Protein AF-A0A7C4I2U2-F1 (afdb_monomer_lite)

Radius of gyration: 18.56 Å; chains: 1; bounding box: 47×25×49 Å

Secondary structure (DSSP, 8-state):
-HHHHHHHHHHHHHHHHHHHHHHHHHHHHHHHHHHS-HHHHHHHHHHHHHHHHHHHHHTTTHHHHHHHHHHHTTT-HHHHHHHHHHHHHHHHHHHHHH-

Sequence (99 aa):
MRQYKRLALNTFWFTIGNIGSKSIGFLMLPIFTRYLLPADYGRLEVLNTTISLLMPVVSLQLIEAIFRFAVESRSDVDRSRKVLTTSLVFMLWTFFLFL

Structure (mmCIF, N/CA/C/O backbone):
data_AF-A0A7C4I2U2-F1
#
_entry.id   AF-A0A7C4I2U2-F1
#
loop_
_atom_site.group_PDB
_atom_site.id
_atom_site.type_symbol
_atom_site.label_atom_id
_atom_site.label_alt_id
_atom_site.label_comp_id
_atom_site.label_asym_id
_atom_site.label_entity_id
_atom_site.label_seq_id
_atom_site.pdbx_PDB_ins_code
_atom_site.Cartn_x
_atom_site.Cartn_y
_atom_site.Cartn_z
_atom_site.occupancy
_atom_site.B_iso_or_equiv
_atom_site.auth_seq_id
_atom_site.auth_comp_id
_atom_site.auth_asym_id
_atom_site.auth_atom_id
_atom_site.pdbx_PDB_model_num
ATOM 1 N N . MET A 1 1 ? 28.541 4.354 -6.547 1.00 62.16 1 MET A N 1
ATOM 2 C CA . MET A 1 1 ? 27.810 5.336 -5.701 1.00 62.16 1 MET A CA 1
ATOM 3 C C . MET A 1 1 ? 26.433 5.764 -6.245 1.00 62.16 1 MET A C 1
ATOM 5 O O . MET A 1 1 ? 25.498 5.821 -5.456 1.00 62.16 1 MET A O 1
ATOM 9 N N . ARG A 1 2 ? 26.237 6.028 -7.555 1.00 77.56 2 ARG A N 1
ATOM 10 C CA . ARG A 1 2 ? 24.923 6.454 -8.115 1.00 77.56 2 ARG A CA 1
ATOM 11 C C . ARG A 1 2 ? 23.759 5.468 -7.888 1.00 77.56 2 ARG A C 1
ATOM 13 O O . ARG A 1 2 ? 22.638 5.912 -7.666 1.00 77.56 2 ARG A O 1
ATOM 20 N N . GLN A 1 3 ? 24.015 4.158 -7.916 1.00 80.56 3 GLN A N 1
ATOM 21 C CA . GLN A 1 3 ? 22.977 3.136 -7.709 1.00 80.56 3 GLN A CA 1
ATOM 22 C C . GLN A 1 3 ? 22.432 3.126 -6.273 1.00 80.56 3 GLN A C 1
ATOM 24 O O . GLN A 1 3 ? 21.220 3.150 -6.102 1.00 80.56 3 GLN A O 1
ATOM 29 N N . TYR A 1 4 ? 23.301 3.207 -5.258 1.00 88.44 4 TYR A N 1
ATOM 30 C CA . TYR A 1 4 ? 22.886 3.316 -3.851 1.00 88.44 4 TYR A CA 1
ATOM 31 C C . TYR A 1 4 ? 22.054 4.575 -3.585 1.00 88.44 4 TYR A C 1
ATOM 33 O O . TYR A 1 4 ? 21.029 4.503 -2.917 1.00 88.44 4 TYR A O 1
ATOM 41 N N . LYS A 1 5 ? 22.430 5.716 -4.183 1.00 87.44 5 LYS A N 1
ATOM 42 C CA . LYS A 1 5 ? 21.646 6.958 -4.079 1.00 87.44 5 LYS A CA 1
ATOM 43 C C . LYS A 1 5 ? 20.255 6.817 -4.712 1.00 87.44 5 LYS A C 1
ATOM 45 O O . LYS A 1 5 ? 19.275 7.285 -4.144 1.00 87.44 5 LYS A O 1
ATOM 50 N N . ARG A 1 6 ? 20.158 6.154 -5.871 1.00 86.94 6 ARG A N 1
ATOM 51 C CA . ARG A 1 6 ? 18.875 5.898 -6.548 1.00 86.94 6 ARG A CA 1
ATOM 52 C C . ARG A 1 6 ? 18.002 4.914 -5.767 1.00 86.94 6 ARG A C 1
ATOM 54 O O . ARG A 1 6 ? 16.798 5.120 -5.685 1.00 86.94 6 ARG A O 1
ATOM 61 N N . LEU A 1 7 ? 18.609 3.882 -5.183 1.00 88.44 7 LEU A N 1
ATOM 62 C CA . LEU A 1 7 ? 17.915 2.926 -4.327 1.00 88.44 7 LEU A CA 1
ATOM 63 C C . LEU A 1 7 ? 17.349 3.621 -3.086 1.00 88.44 7 LEU A C 1
ATOM 65 O O . LEU A 1 7 ? 16.159 3.503 -2.830 1.00 88.44 7 LEU A O 1
ATOM 69 N N . ALA A 1 8 ? 18.163 4.419 -2.390 1.00 92.06 8 ALA A N 1
ATOM 70 C CA . ALA A 1 8 ? 17.731 5.176 -1.217 1.00 92.06 8 ALA A CA 1
ATOM 71 C C . ALA A 1 8 ? 16.564 6.127 -1.530 1.00 92.06 8 ALA A C 1
ATOM 73 O O . ALA A 1 8 ? 15.593 6.163 -0.782 1.00 92.06 8 ALA A O 1
ATOM 74 N N . LEU A 1 9 ? 16.620 6.845 -2.659 1.00 92.38 9 LEU A N 1
ATOM 75 C CA . LEU A 1 9 ? 15.522 7.706 -3.112 1.00 92.38 9 LEU A CA 1
ATOM 76 C C . LEU A 1 9 ? 14.242 6.914 -3.403 1.00 92.38 9 LEU A C 1
ATOM 78 O O . LEU A 1 9 ? 13.172 7.310 -2.956 1.00 92.38 9 LEU A O 1
ATOM 82 N N . ASN A 1 10 ? 14.336 5.791 -4.120 1.00 90.19 10 ASN A N 1
ATOM 83 C CA . ASN A 1 10 ? 13.166 4.960 -4.412 1.00 90.19 10 ASN A CA 1
ATOM 84 C C . ASN A 1 10 ? 12.546 4.404 -3.125 1.00 90.19 10 ASN A C 1
ATOM 86 O O . ASN A 1 10 ? 11.338 4.513 -2.938 1.00 90.19 10 ASN A O 1
ATOM 90 N N . THR A 1 11 ? 13.363 3.856 -2.223 1.00 92.94 11 THR A N 1
ATOM 91 C CA . THR A 1 11 ? 12.902 3.353 -0.924 1.00 92.94 11 THR A CA 1
ATOM 92 C C . THR A 1 11 ? 12.248 4.458 -0.106 1.00 92.94 11 THR A C 1
ATOM 94 O O . THR A 1 11 ? 11.191 4.233 0.468 1.00 92.94 11 THR A O 1
ATOM 97 N N . PHE A 1 12 ? 12.816 5.665 -0.097 1.00 94.44 12 PHE A N 1
ATOM 98 C CA . PHE A 1 12 ? 12.228 6.811 0.594 1.00 94.44 12 PHE A CA 1
ATOM 99 C C . PHE A 1 12 ? 10.819 7.138 0.077 1.00 94.44 12 PHE A C 1
ATOM 101 O O . PHE A 1 12 ? 9.895 7.291 0.877 1.00 94.44 12 PHE A O 1
ATOM 108 N N . TRP A 1 13 ? 10.625 7.153 -1.246 1.00 92.38 13 TRP A N 1
ATOM 109 C CA . TRP A 1 13 ? 9.300 7.339 -1.846 1.00 92.38 13 TRP A CA 1
ATOM 110 C C . TRP A 1 13 ? 8.320 6.219 -1.480 1.00 92.38 13 TRP A C 1
ATOM 112 O O . TRP A 1 13 ? 7.180 6.508 -1.116 1.00 92.38 13 TRP A O 1
ATOM 122 N N . PHE A 1 14 ? 8.760 4.956 -1.510 1.00 89.56 14 PHE A N 1
ATOM 123 C CA . PHE A 1 14 ? 7.935 3.824 -1.074 1.00 89.56 14 PHE A CA 1
ATOM 124 C C . PHE A 1 14 ? 7.537 3.937 0.401 1.00 89.56 14 PHE A C 1
ATOM 126 O O . PHE A 1 14 ? 6.377 3.705 0.740 1.00 89.56 14 PHE A O 1
ATOM 133 N N . THR A 1 15 ? 8.466 4.333 1.271 1.00 92.69 15 THR A N 1
ATOM 134 C CA . THR A 1 15 ? 8.212 4.502 2.705 1.00 92.69 15 THR A CA 1
ATOM 135 C C . THR A 1 15 ? 7.206 5.617 2.964 1.00 92.69 15 THR A C 1
ATOM 137 O O . THR A 1 15 ? 6.266 5.401 3.725 1.00 92.69 15 THR A O 1
ATOM 140 N N . ILE A 1 16 ? 7.340 6.775 2.305 1.00 94.31 16 ILE A N 1
ATOM 141 C CA . ILE A 1 16 ? 6.360 7.868 2.424 1.00 94.31 16 ILE A CA 1
ATOM 142 C C . ILE A 1 16 ? 4.974 7.403 1.978 1.00 94.31 16 ILE A C 1
ATOM 144 O O . ILE A 1 16 ? 4.000 7.657 2.680 1.00 94.31 16 ILE A O 1
ATOM 148 N N . 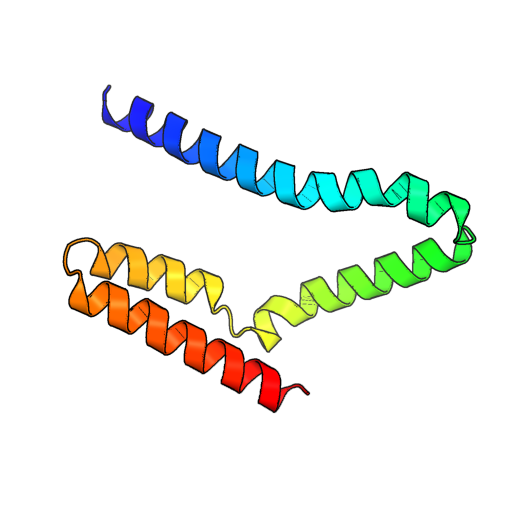GLY A 1 17 ? 4.876 6.691 0.851 1.00 89.25 17 GLY A N 1
ATOM 149 C CA . GLY A 1 17 ? 3.594 6.168 0.374 1.00 89.25 17 GLY A CA 1
ATOM 150 C C . GLY A 1 17 ? 2.962 5.163 1.344 1.00 89.25 17 GLY A C 1
ATOM 151 O O . GLY A 1 17 ? 1.761 5.226 1.616 1.00 89.25 17 GLY A O 1
ATOM 152 N N . ASN A 1 18 ? 3.771 4.263 1.911 1.00 88.69 18 ASN A N 1
ATOM 153 C CA . ASN A 1 18 ? 3.296 3.234 2.836 1.00 88.69 18 ASN A CA 1
ATOM 154 C C . ASN A 1 18 ? 2.864 3.829 4.184 1.00 88.69 18 ASN A C 1
ATOM 156 O O . ASN A 1 18 ? 1.761 3.549 4.656 1.00 88.69 18 ASN A O 1
ATOM 160 N N . ILE A 1 19 ? 3.698 4.697 4.769 1.00 92.75 19 ILE A N 1
ATOM 161 C CA . ILE A 1 19 ? 3.364 5.416 6.002 1.00 92.75 19 ILE A CA 1
ATOM 162 C C . ILE A 1 19 ? 2.137 6.286 5.763 1.00 92.75 19 ILE A C 1
ATOM 164 O O . ILE A 1 19 ? 1.200 6.191 6.540 1.00 92.75 19 ILE A O 1
ATOM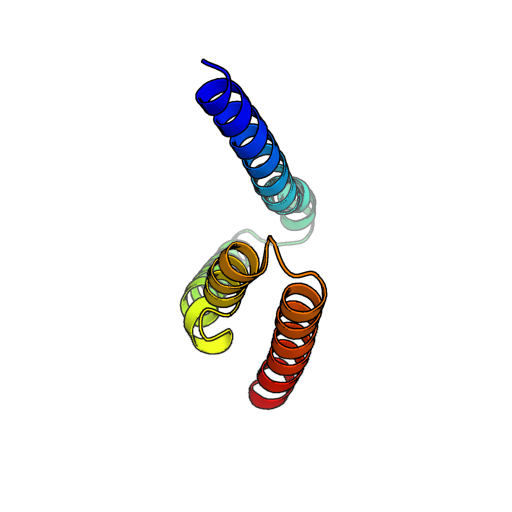 168 N N . GLY A 1 20 ? 2.086 7.042 4.663 1.00 91.12 20 GLY A N 1
ATOM 169 C CA . GLY A 1 20 ? 0.944 7.889 4.322 1.00 91.12 20 GLY A CA 1
ATOM 170 C C . GLY A 1 20 ? -0.378 7.119 4.297 1.00 91.12 20 GLY A C 1
ATOM 171 O O . GLY A 1 20 ? -1.341 7.550 4.928 1.00 91.12 20 GLY A O 1
ATOM 172 N N . SER A 1 21 ? -0.413 5.940 3.664 1.00 87.56 21 SER A N 1
ATOM 173 C CA . SER A 1 21 ? -1.613 5.086 3.681 1.00 87.56 21 SER A CA 1
ATOM 174 C C . SER A 1 21 ? -1.983 4.613 5.089 1.00 87.56 21 SER A C 1
ATOM 176 O O . SER A 1 21 ? -3.149 4.674 5.473 1.00 87.56 21 SER A O 1
ATOM 178 N N . LYS A 1 22 ? -1.008 4.171 5.894 1.00 86.31 22 LYS A N 1
ATOM 179 C CA . LYS A 1 22 ? -1.268 3.699 7.267 1.00 86.31 22 LYS A CA 1
ATOM 180 C C . LYS A 1 22 ? -1.646 4.833 8.225 1.00 86.31 22 LYS A C 1
ATOM 182 O O . LYS A 1 22 ? -2.452 4.628 9.131 1.00 86.31 22 LYS A O 1
ATOM 187 N N . SER A 1 23 ? -1.115 6.034 8.007 1.00 89.88 23 SER A N 1
ATOM 188 C CA . SER A 1 23 ? -1.421 7.231 8.789 1.00 89.88 23 SER A CA 1
ATOM 189 C C . SER A 1 23 ? -2.885 7.635 8.670 1.00 89.88 23 SER A C 1
ATOM 191 O O . SER A 1 23 ? -3.433 8.131 9.646 1.00 89.88 23 SER A O 1
ATOM 193 N N . ILE A 1 24 ? -3.546 7.372 7.536 1.00 88.62 24 ILE A N 1
ATOM 194 C CA . ILE A 1 24 ? -4.994 7.595 7.400 1.00 88.62 24 ILE A CA 1
ATOM 195 C C . ILE A 1 24 ? -5.758 6.751 8.428 1.00 88.62 24 ILE A C 1
ATOM 197 O O . ILE A 1 24 ? -6.607 7.280 9.140 1.00 88.62 24 ILE A O 1
ATOM 201 N N . GLY A 1 25 ? -5.412 5.467 8.572 1.00 83.44 25 GLY A N 1
ATOM 202 C CA . GLY A 1 25 ? -6.011 4.592 9.587 1.00 83.44 25 GLY A CA 1
ATOM 203 C C . GLY A 1 25 ? -5.745 5.074 11.017 1.00 83.44 25 GLY A C 1
ATOM 204 O O . GLY A 1 25 ? -6.643 5.058 11.855 1.00 83.44 25 GLY A O 1
ATOM 205 N N . PHE A 1 26 ? -4.540 5.584 11.282 1.00 85.25 26 PHE A N 1
ATOM 206 C CA . PHE A 1 26 ? -4.195 6.176 12.577 1.00 85.25 26 PHE A CA 1
ATOM 207 C C . PHE A 1 26 ? -4.993 7.456 12.873 1.00 85.25 26 PHE A C 1
ATOM 209 O O . PHE A 1 26 ? -5.506 7.621 13.975 1.00 85.25 26 PHE A O 1
ATOM 216 N N . LEU A 1 27 ? -5.161 8.343 11.889 1.00 88.62 27 LEU A N 1
ATOM 217 C CA . LEU A 1 27 ? -5.979 9.555 12.016 1.00 88.62 27 LEU A CA 1
ATOM 218 C C . LEU A 1 27 ? -7.477 9.249 12.147 1.00 88.62 27 LEU A C 1
ATOM 220 O O . LEU A 1 27 ? -8.218 10.064 12.690 1.00 88.62 27 LEU A O 1
ATOM 224 N N . MET A 1 28 ? -7.921 8.076 11.692 1.00 85.19 28 MET A N 1
ATOM 225 C CA . MET A 1 28 ? -9.285 7.594 11.911 1.00 85.19 28 MET A CA 1
ATOM 226 C C . MET A 1 28 ? -9.516 7.074 13.335 1.00 85.19 28 MET A C 1
ATOM 228 O O . MET A 1 28 ? -10.662 7.050 13.772 1.00 85.19 28 MET A O 1
ATOM 232 N N . LEU A 1 29 ? -8.474 6.732 14.106 1.00 83.06 29 LEU A N 1
ATOM 233 C CA . LEU A 1 29 ? -8.626 6.306 15.505 1.00 83.06 29 LEU A CA 1
ATOM 234 C C . LEU A 1 29 ? -9.405 7.300 16.379 1.00 83.06 29 LEU A C 1
ATOM 236 O O . LEU A 1 29 ? -10.351 6.847 17.009 1.00 83.06 29 LEU A O 1
ATOM 240 N N . PRO A 1 30 ? -9.094 8.612 16.433 1.00 81.88 30 PRO A N 1
ATOM 241 C CA . PRO A 1 30 ? -9.870 9.567 17.234 1.00 81.88 30 PRO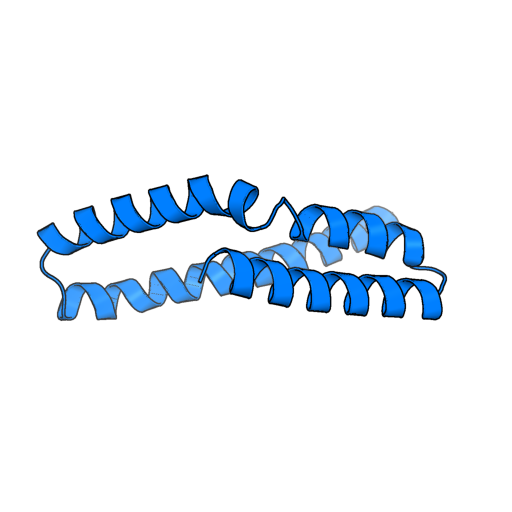 A CA 1
ATOM 242 C C . PRO A 1 30 ? -11.327 9.717 16.771 1.00 81.88 30 PRO A C 1
ATOM 244 O O . PRO A 1 30 ? -12.194 10.078 17.565 1.00 81.88 30 PRO A O 1
ATOM 247 N N . ILE A 1 31 ? -11.611 9.446 15.494 1.00 83.12 31 ILE A N 1
ATOM 248 C CA . ILE A 1 31 ? -12.983 9.414 14.977 1.00 83.12 31 ILE A CA 1
ATOM 249 C C . ILE A 1 31 ? -13.671 8.155 15.505 1.00 83.12 31 ILE A C 1
ATOM 251 O O . ILE A 1 31 ? -14.734 8.239 16.113 1.00 83.12 31 ILE A O 1
ATOM 255 N N . PHE A 1 32 ? -13.032 6.999 15.353 1.00 80.00 32 PHE A N 1
ATOM 256 C CA . PHE A 1 32 ? -13.547 5.731 15.843 1.00 80.00 32 PHE A CA 1
ATOM 257 C C . PHE A 1 32 ? -13.747 5.737 17.370 1.00 80.00 32 PHE A C 1
ATOM 259 O O . PHE A 1 32 ? -14.806 5.324 17.821 1.00 80.00 32 PHE A O 1
ATOM 266 N N . THR A 1 33 ? -12.838 6.299 18.173 1.00 81.12 33 THR A N 1
ATOM 267 C CA . THR A 1 33 ? -12.944 6.276 19.647 1.00 81.12 33 THR A CA 1
ATOM 268 C C . THR A 1 33 ? -14.045 7.188 20.166 1.00 81.12 33 THR A C 1
ATOM 270 O O . THR A 1 33 ? -14.537 6.985 21.272 1.00 81.12 33 THR A O 1
ATOM 273 N N . ARG A 1 34 ? -14.448 8.193 19.381 1.00 79.88 34 ARG A N 1
ATOM 274 C CA . ARG A 1 34 ? -15.553 9.089 19.727 1.00 79.88 34 ARG A CA 1
ATOM 275 C C . ARG A 1 34 ? -16.925 8.467 19.457 1.00 79.88 34 ARG A C 1
ATOM 277 O O . ARG A 1 34 ? -17.883 8.847 20.124 1.00 79.88 34 ARG A O 1
ATOM 284 N N . TYR A 1 35 ? -17.021 7.552 18.491 1.00 77.50 35 TYR A N 1
ATOM 285 C CA . TYR A 1 35 ? -18.293 6.964 18.050 1.00 77.50 35 TYR A CA 1
ATOM 286 C C . TYR A 1 35 ? -18.466 5.477 18.404 1.00 77.50 35 TYR A C 1
ATOM 288 O O . TYR A 1 35 ? -19.596 4.998 18.395 1.00 77.50 35 TYR A O 1
ATOM 296 N N . LEU A 1 36 ? -17.391 4.746 18.717 1.00 76.69 36 LEU A N 1
ATOM 297 C CA . LEU A 1 36 ? -17.411 3.307 19.001 1.00 76.69 36 LEU A CA 1
ATOM 298 C C . LEU A 1 36 ? -17.079 3.020 20.465 1.00 76.69 36 LEU A C 1
ATOM 300 O O . LEU A 1 36 ? -16.173 3.616 21.052 1.00 76.69 36 LEU A O 1
ATOM 304 N N . LEU A 1 37 ? -17.782 2.045 21.040 1.00 76.50 37 LEU A N 1
ATOM 305 C CA . LEU A 1 37 ? -17.445 1.500 22.351 1.00 76.50 37 LEU A CA 1
ATOM 306 C C . LEU A 1 37 ? -16.165 0.649 22.240 1.00 76.50 37 LEU A C 1
ATOM 308 O O . LEU A 1 37 ? -15.911 0.046 21.194 1.00 76.50 37 LEU A O 1
ATOM 312 N N . PRO A 1 38 ? -15.376 0.498 23.319 1.00 73.88 38 PRO A N 1
ATOM 313 C CA . PRO A 1 38 ? -14.166 -0.333 23.309 1.00 73.88 38 PRO A CA 1
ATOM 314 C C . PRO A 1 38 ? -14.404 -1.784 22.852 1.00 73.88 38 PRO A C 1
ATOM 316 O O . PRO A 1 38 ? -13.527 -2.405 22.260 1.00 73.88 38 PRO A O 1
ATOM 319 N N . ALA A 1 39 ? -15.605 -2.325 23.084 1.00 77.31 39 ALA A N 1
ATOM 320 C CA . ALA A 1 39 ? -15.984 -3.666 22.639 1.00 77.31 39 ALA A CA 1
ATOM 321 C C . ALA A 1 39 ? -16.102 -3.795 21.106 1.00 77.31 39 ALA A C 1
ATOM 323 O O . ALA A 1 39 ? -15.882 -4.875 20.558 1.00 77.31 39 ALA A O 1
ATOM 324 N N . ASP A 1 40 ? -16.420 -2.707 20.404 1.00 81.12 40 ASP A N 1
ATOM 325 C CA . ASP A 1 40 ? -16.556 -2.710 18.945 1.00 81.12 40 ASP A CA 1
ATOM 326 C C . ASP A 1 40 ? -15.196 -2.641 18.246 1.00 81.12 40 ASP A C 1
ATOM 328 O O . ASP A 1 40 ? -15.035 -3.179 17.151 1.00 81.12 40 ASP A O 1
ATOM 332 N N . TYR A 1 41 ? -14.182 -2.092 18.919 1.00 80.94 41 TYR A N 1
ATOM 333 C CA . TYR A 1 41 ? -12.799 -2.132 18.447 1.00 80.94 41 TYR A CA 1
ATOM 334 C C . TYR A 1 41 ? -12.262 -3.552 18.313 1.00 80.94 41 TYR A C 1
ATOM 336 O O . TYR A 1 41 ? -11.688 -3.883 17.278 1.00 80.94 41 TYR A O 1
ATOM 344 N N . GLY A 1 42 ? -12.508 -4.409 19.310 1.00 82.25 42 GLY A N 1
ATOM 345 C CA . GLY A 1 42 ? -12.082 -5.809 19.248 1.00 82.25 42 GLY A CA 1
ATOM 346 C C . GLY A 1 42 ? -12.704 -6.552 18.060 1.00 82.25 42 GLY A C 1
ATOM 347 O O . GLY A 1 42 ? -12.037 -7.338 17.392 1.00 82.25 42 GLY A O 1
ATOM 348 N N . ARG A 1 43 ? -13.967 -6.254 17.727 1.00 86.06 43 ARG A N 1
ATOM 349 C CA . ARG A 1 43 ? -14.645 -6.832 16.554 1.00 86.06 43 ARG A CA 1
ATOM 350 C C . ARG A 1 43 ? -14.049 -6.326 15.243 1.00 86.06 43 ARG A C 1
ATOM 352 O O . ARG A 1 43 ? -13.791 -7.127 14.348 1.00 86.06 43 ARG A O 1
ATOM 359 N N . LEU A 1 44 ? -13.810 -5.018 15.137 1.00 86.25 44 LEU A N 1
ATOM 360 C CA . LEU A 1 44 ? -13.188 -4.408 13.959 1.00 86.25 44 LEU A CA 1
ATOM 361 C C . LEU A 1 44 ? -11.771 -4.938 13.720 1.00 86.25 44 LEU A C 1
ATOM 363 O O . LEU A 1 44 ? -11.387 -5.164 12.574 1.00 86.25 44 LEU A O 1
ATOM 367 N N . GLU A 1 45 ? -11.000 -5.165 14.780 1.00 86.94 45 GLU A N 1
ATOM 368 C CA . GLU A 1 45 ? -9.638 -5.687 14.682 1.00 86.94 45 GLU A CA 1
ATOM 369 C C . GLU A 1 45 ? -9.609 -7.147 14.208 1.00 86.94 45 GLU A C 1
ATOM 371 O O . GLU A 1 45 ? -8.841 -7.490 13.304 1.00 86.94 45 GLU A O 1
ATOM 376 N N . VAL A 1 46 ? -10.501 -7.994 14.733 1.00 92.12 46 VAL A N 1
ATOM 377 C CA . VAL A 1 46 ? -10.662 -9.379 14.257 1.00 92.12 46 VAL A CA 1
ATOM 378 C C . VAL A 1 46 ? -11.104 -9.402 12.792 1.00 92.12 46 VAL A C 1
ATOM 380 O O . VAL A 1 46 ? -10.566 -10.173 11.992 1.00 92.12 46 VAL A O 1
ATOM 383 N N . LEU A 1 47 ? -12.037 -8.526 12.412 1.00 91.88 47 LEU A N 1
ATOM 384 C CA . LEU A 1 47 ? -12.515 -8.406 11.036 1.00 91.88 47 LEU A CA 1
ATOM 385 C C . LEU A 1 47 ? -11.397 -7.945 10.088 1.00 91.88 47 LEU A C 1
ATOM 387 O O . LEU A 1 47 ? -11.185 -8.571 9.053 1.00 91.88 47 LEU A O 1
ATOM 391 N N . ASN A 1 48 ? -10.612 -6.932 10.465 1.00 90.12 48 ASN A N 1
ATOM 392 C CA . ASN A 1 48 ? -9.462 -6.468 9.680 1.00 90.12 48 ASN A CA 1
ATOM 393 C C . ASN A 1 48 ? -8.369 -7.533 9.541 1.00 90.12 48 ASN A C 1
ATOM 395 O O . ASN A 1 48 ? -7.798 -7.692 8.459 1.00 90.12 48 ASN A O 1
ATOM 399 N N . THR A 1 49 ? -8.083 -8.276 10.611 1.00 93.88 49 THR A N 1
ATOM 400 C CA . THR A 1 49 ? -7.136 -9.398 10.567 1.00 93.88 49 THR A CA 1
ATOM 401 C C . THR A 1 49 ? -7.625 -10.474 9.604 1.00 93.88 49 THR A C 1
ATOM 403 O O . THR A 1 49 ? -6.867 -10.936 8.755 1.00 93.88 49 THR A O 1
ATOM 406 N N . THR A 1 50 ? -8.911 -10.816 9.674 1.00 94.56 50 THR A N 1
ATOM 407 C CA . THR A 1 50 ? -9.534 -11.803 8.782 1.00 94.56 50 THR A CA 1
ATOM 408 C C . THR A 1 50 ? -9.476 -11.354 7.322 1.00 94.56 50 THR A C 1
ATOM 410 O O . THR A 1 50 ? -9.051 -12.127 6.465 1.00 94.56 50 THR A O 1
ATOM 413 N N . ILE A 1 51 ? -9.818 -10.091 7.035 1.00 92.75 51 ILE A N 1
ATOM 414 C CA . ILE A 1 51 ? -9.669 -9.506 5.695 1.00 92.75 51 ILE A CA 1
ATOM 415 C C . ILE A 1 51 ? -8.212 -9.611 5.244 1.00 92.75 51 ILE A C 1
ATOM 417 O O . ILE A 1 51 ? -7.952 -10.102 4.153 1.00 92.75 51 ILE A O 1
ATOM 421 N N . SER A 1 52 ? -7.254 -9.219 6.086 1.00 92.12 52 SER A N 1
ATOM 422 C CA . SER A 1 52 ? -5.825 -9.243 5.743 1.00 92.12 52 SER A CA 1
ATOM 423 C C . SER A 1 52 ? -5.315 -10.647 5.404 1.00 92.12 52 SER A C 1
ATOM 425 O O . SER A 1 52 ? -4.470 -10.787 4.523 1.00 92.12 52 SER A O 1
ATOM 427 N N . LEU A 1 53 ? -5.848 -11.684 6.058 1.00 94.38 53 LEU A N 1
ATOM 428 C CA . LEU A 1 53 ? -5.532 -13.085 5.765 1.00 94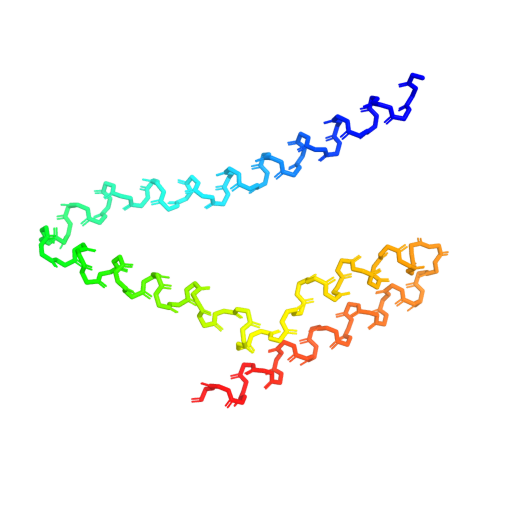.38 53 LEU A CA 1
ATOM 429 C C . LEU A 1 53 ? -6.168 -13.575 4.457 1.00 94.38 53 LEU A C 1
ATOM 431 O O . LEU A 1 53 ? -5.547 -14.341 3.722 1.00 94.38 53 LEU A O 1
ATOM 435 N N . LEU A 1 54 ? -7.387 -13.128 4.148 1.00 92.50 54 LEU A N 1
ATOM 436 C CA . LEU A 1 54 ? -8.103 -13.507 2.925 1.00 92.50 54 LEU A CA 1
ATOM 437 C C . LEU A 1 54 ? -7.629 -12.734 1.691 1.00 92.50 54 LEU A C 1
ATOM 439 O O . LEU A 1 54 ? -7.662 -13.272 0.586 1.00 92.50 54 LEU A O 1
ATOM 443 N N . MET A 1 55 ? -7.154 -11.499 1.866 1.00 90.75 55 MET A N 1
ATOM 444 C CA . MET A 1 55 ? -6.708 -10.617 0.787 1.00 90.75 55 MET A CA 1
ATOM 445 C C . MET A 1 55 ? -5.766 -11.282 -0.228 1.00 90.75 55 MET A C 1
ATOM 447 O O . MET A 1 55 ? -6.052 -11.165 -1.420 1.00 90.75 55 MET A O 1
ATOM 451 N N . PRO A 1 56 ? -4.676 -11.983 0.148 1.00 90.56 56 PRO A N 1
ATOM 452 C CA . PRO A 1 56 ? -3.796 -12.615 -0.840 1.00 90.56 56 PRO A CA 1
ATOM 453 C C . PRO A 1 56 ? -4.493 -13.713 -1.657 1.00 90.56 56 PRO A C 1
ATOM 455 O O . PRO A 1 56 ? -4.190 -13.863 -2.839 1.00 90.56 56 PRO A O 1
ATOM 458 N N . VAL A 1 57 ? -5.450 -14.434 -1.063 1.00 90.25 57 VAL A N 1
ATOM 459 C CA . VAL A 1 57 ? -6.214 -15.501 -1.730 1.00 90.25 57 VAL A CA 1
ATOM 460 C C . VAL A 1 57 ? -7.251 -14.906 -2.681 1.00 90.25 57 VAL A C 1
ATOM 462 O O . VAL A 1 57 ? -7.302 -15.276 -3.849 1.00 90.25 57 VAL A O 1
ATOM 465 N N . VAL A 1 58 ? -8.031 -13.935 -2.202 1.00 90.06 58 VAL A N 1
ATOM 466 C CA . VAL A 1 58 ? -9.083 -13.251 -2.971 1.00 90.06 58 VAL A CA 1
ATOM 467 C C . VAL A 1 58 ? -8.490 -12.459 -4.137 1.00 90.06 58 VAL A C 1
ATOM 469 O O . VAL A 1 58 ? -9.003 -12.496 -5.252 1.00 90.06 58 VAL A O 1
ATOM 472 N N . SER A 1 59 ? -7.372 -11.769 -3.902 1.00 88.56 59 SER A N 1
ATOM 473 C CA . SER A 1 59 ? -6.680 -10.999 -4.942 1.00 88.56 59 SER A CA 1
ATOM 474 C C . SER A 1 59 ? -5.779 -11.845 -5.842 1.00 88.56 59 SER A C 1
ATOM 476 O O . SER A 1 59 ? -5.194 -11.294 -6.773 1.00 88.56 59 SER A O 1
ATOM 478 N N . LEU A 1 60 ? -5.625 -13.149 -5.571 1.00 90.06 60 LEU A N 1
ATOM 479 C CA . LEU A 1 60 ? -4.728 -14.058 -6.298 1.00 90.06 60 LEU A CA 1
ATOM 480 C C . LEU A 1 60 ? -3.300 -13.490 -6.457 1.00 90.06 60 LEU A C 1
ATOM 482 O O . LEU A 1 60 ? -2.670 -13.636 -7.503 1.00 90.06 60 LEU A O 1
ATOM 486 N N . GLN A 1 61 ? -2.813 -12.785 -5.427 1.00 91.81 61 GLN A N 1
ATOM 487 C CA . GLN A 1 61 ? -1.538 -12.048 -5.420 1.00 91.81 61 GLN A CA 1
ATOM 488 C C . GLN A 1 61 ? -1.316 -11.118 -6.635 1.00 91.81 61 GLN A C 1
ATOM 490 O O . GLN A 1 61 ? -0.186 -10.905 -7.087 1.00 91.81 61 GLN A O 1
ATOM 495 N N . LEU A 1 62 ? -2.381 -10.488 -7.141 1.00 91.69 62 LEU A N 1
ATOM 496 C CA . LEU A 1 62 ? -2.329 -9.605 -8.311 1.00 91.69 62 LEU A CA 1
ATOM 497 C C . LEU A 1 62 ? -1.277 -8.490 -8.192 1.00 91.69 62 LEU A C 1
ATOM 499 O O . LEU A 1 62 ? -0.602 -8.173 -9.168 1.00 91.69 62 LEU A O 1
ATOM 503 N N . ILE A 1 63 ? -1.106 -7.910 -7.001 1.00 89.75 63 ILE A N 1
ATOM 504 C CA . ILE A 1 63 ? -0.130 -6.835 -6.764 1.00 89.75 63 ILE A CA 1
ATOM 505 C C . ILE A 1 63 ? 1.295 -7.315 -7.077 1.00 89.75 63 ILE A C 1
ATOM 507 O O . ILE A 1 63 ? 2.040 -6.625 -7.775 1.00 89.75 63 ILE A O 1
ATOM 511 N N . GLU A 1 64 ? 1.669 -8.509 -6.616 1.00 91.38 64 GLU A N 1
ATOM 512 C CA . GLU A 1 64 ? 2.993 -9.093 -6.856 1.00 91.38 64 GLU A CA 1
ATOM 513 C C . GLU A 1 64 ? 3.199 -9.416 -8.342 1.00 91.38 64 GLU A C 1
ATOM 515 O O . GLU A 1 64 ? 4.264 -9.134 -8.901 1.00 91.38 64 GLU A O 1
ATOM 520 N N . ALA A 1 65 ? 2.156 -9.925 -9.008 1.00 91.25 65 ALA A N 1
ATOM 521 C CA . ALA A 1 65 ? 2.170 -10.169 -10.447 1.00 91.25 65 ALA A CA 1
ATOM 522 C C . ALA A 1 65 ? 2.386 -8.869 -11.242 1.00 91.25 65 ALA A C 1
ATOM 524 O O . ALA A 1 65 ? 3.251 -8.828 -12.119 1.00 91.25 65 ALA A O 1
ATOM 525 N N . ILE A 1 66 ? 1.666 -7.790 -10.906 1.00 91.75 66 ILE A N 1
ATOM 526 C CA . ILE A 1 66 ? 1.841 -6.475 -11.541 1.00 91.75 66 ILE A CA 1
ATOM 527 C C . ILE A 1 66 ? 3.274 -5.988 -11.352 1.00 91.75 66 ILE A C 1
ATOM 529 O O . ILE A 1 66 ? 3.900 -5.592 -12.331 1.00 91.75 66 ILE A O 1
ATOM 533 N N . PHE A 1 67 ? 3.821 -6.041 -10.133 1.00 89.50 67 PHE A N 1
ATOM 534 C CA . PHE A 1 67 ? 5.199 -5.608 -9.886 1.00 89.50 67 PHE A CA 1
ATOM 535 C C . PHE A 1 67 ? 6.209 -6.395 -10.726 1.00 89.50 67 PHE A C 1
ATOM 537 O O . PHE A 1 67 ? 7.096 -5.793 -11.334 1.00 89.50 67 PHE A O 1
ATOM 544 N N . ARG A 1 68 ? 6.057 -7.721 -10.810 1.00 89.69 68 ARG A N 1
ATOM 545 C CA . ARG A 1 68 ? 6.930 -8.576 -11.622 1.00 89.69 68 ARG A CA 1
ATOM 546 C C . ARG A 1 68 ? 6.849 -8.219 -13.107 1.00 89.69 68 ARG A C 1
ATOM 548 O O . ARG A 1 68 ? 7.879 -7.943 -13.724 1.00 89.69 68 ARG A O 1
ATOM 555 N N . PHE A 1 69 ? 5.643 -8.182 -13.670 1.00 89.88 69 PHE A N 1
ATOM 556 C CA . PHE A 1 69 ? 5.454 -7.930 -15.099 1.00 89.88 69 PHE A CA 1
ATOM 557 C C . PHE A 1 69 ? 5.754 -6.480 -15.496 1.00 89.88 69 PHE A C 1
ATOM 559 O O . PHE A 1 69 ? 6.265 -6.256 -16.589 1.00 89.88 69 PHE A O 1
ATOM 566 N N . ALA A 1 70 ? 5.515 -5.505 -14.614 1.00 87.62 70 ALA A N 1
ATOM 567 C CA . ALA A 1 70 ? 5.837 -4.100 -14.861 1.00 87.62 70 ALA A CA 1
ATOM 568 C C . ALA A 1 70 ? 7.352 -3.839 -14.898 1.00 87.62 70 ALA A C 1
ATOM 570 O O . ALA A 1 70 ? 7.817 -2.974 -15.642 1.00 87.62 70 ALA A O 1
ATOM 571 N N . VAL A 1 71 ? 8.140 -4.578 -14.108 1.00 87.19 71 VAL A N 1
ATOM 572 C CA . VAL A 1 71 ? 9.609 -4.501 -14.171 1.00 87.19 71 VAL A CA 1
ATOM 573 C C . VAL A 1 71 ? 10.125 -5.114 -15.470 1.00 87.19 71 VAL A C 1
ATOM 575 O O . VAL A 1 71 ? 11.007 -4.534 -16.103 1.00 87.19 71 VAL A O 1
ATOM 578 N N . GLU A 1 72 ? 9.556 -6.244 -15.893 1.00 88.62 72 GLU A N 1
ATOM 579 C CA . GLU A 1 72 ? 9.923 -6.914 -17.144 1.00 88.62 72 GLU A CA 1
ATOM 580 C C . GLU A 1 72 ? 9.538 -6.091 -18.385 1.00 88.62 72 GLU A C 1
ATOM 582 O O . GLU A 1 72 ? 10.305 -6.012 -19.342 1.00 88.62 72 GLU A O 1
ATOM 587 N N . SER A 1 73 ? 8.391 -5.408 -18.362 1.00 88.38 73 SER A N 1
ATOM 588 C CA . SER A 1 73 ? 7.923 -4.578 -19.476 1.00 88.38 73 SER A CA 1
ATOM 589 C C . SER A 1 73 ? 8.518 -3.169 -19.502 1.00 88.38 73 SER A C 1
ATOM 591 O O . SER A 1 73 ? 8.146 -2.372 -20.357 1.00 88.38 73 SER A O 1
ATOM 593 N N . ARG A 1 74 ? 9.439 -2.823 -18.594 1.00 81.25 74 ARG A N 1
ATOM 594 C CA . ARG A 1 74 ? 9.882 -1.435 -18.375 1.00 81.25 74 ARG A CA 1
ATOM 595 C C . ARG A 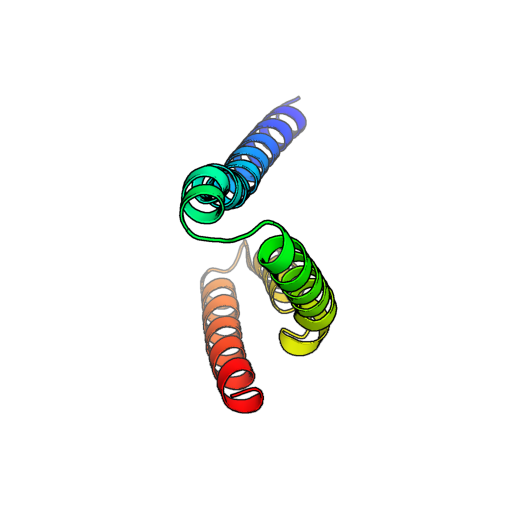1 74 ? 10.470 -0.742 -19.613 1.00 81.25 74 ARG A C 1
ATOM 597 O O . ARG A 1 74 ? 10.423 0.483 -19.693 1.00 81.25 74 ARG A O 1
ATOM 604 N N . SER A 1 75 ? 11.046 -1.497 -20.545 1.00 84.56 75 SER A N 1
ATOM 605 C CA . SER A 1 75 ? 11.618 -0.979 -21.797 1.00 84.56 75 SER A CA 1
ATOM 606 C C . SER A 1 75 ? 10.620 -0.905 -22.958 1.00 84.56 75 SER A C 1
ATOM 608 O O . SER A 1 75 ? 10.946 -0.324 -23.987 1.00 84.56 75 SER A O 1
ATOM 610 N N . ASP A 1 76 ? 9.432 -1.493 -22.808 1.00 89.50 76 ASP A N 1
ATOM 611 C CA . ASP A 1 76 ? 8.415 -1.626 -23.850 1.00 89.50 76 ASP A CA 1
ATOM 612 C C . ASP A 1 76 ? 7.084 -1.028 -23.359 1.00 89.50 76 ASP A C 1
ATOM 614 O O . ASP A 1 76 ? 6.398 -1.558 -22.473 1.00 89.50 76 ASP A O 1
ATOM 618 N N . VAL A 1 77 ? 6.734 0.125 -23.930 1.00 86.69 77 VAL A N 1
ATOM 619 C CA . VAL A 1 77 ? 5.547 0.899 -23.543 1.00 86.69 77 VAL A CA 1
ATOM 620 C C . VAL A 1 77 ? 4.260 0.132 -23.854 1.00 86.69 77 VAL A C 1
ATOM 622 O O . VAL A 1 77 ? 3.338 0.132 -23.033 1.00 86.69 77 VAL A O 1
ATOM 625 N N . ASP A 1 78 ? 4.206 -0.579 -24.982 1.00 88.06 78 ASP A N 1
ATOM 626 C CA . ASP A 1 78 ? 3.022 -1.339 -25.386 1.00 88.06 78 ASP A CA 1
ATOM 627 C C . ASP A 1 78 ? 2.801 -2.534 -24.462 1.00 88.06 78 ASP A C 1
ATOM 629 O O . ASP A 1 78 ? 1.672 -2.813 -24.037 1.00 88.06 78 ASP A O 1
ATOM 633 N N . ARG A 1 79 ? 3.887 -3.212 -24.079 1.00 86.50 79 ARG A N 1
ATOM 634 C CA . ARG A 1 79 ? 3.824 -4.315 -23.118 1.00 86.50 79 ARG A CA 1
ATOM 635 C C . ARG A 1 79 ? 3.429 -3.824 -21.726 1.00 86.50 79 ARG A C 1
ATOM 637 O O . ARG A 1 79 ? 2.584 -4.452 -21.093 1.00 86.50 79 ARG A O 1
ATOM 644 N N . SER A 1 80 ? 3.937 -2.671 -21.290 1.00 86.31 80 SER A N 1
ATOM 645 C CA . SER A 1 80 ? 3.542 -2.051 -20.015 1.00 86.31 80 SER A CA 1
ATOM 646 C C . SER A 1 80 ? 2.059 -1.672 -19.989 1.00 86.31 80 SER A C 1
ATOM 648 O O . SER A 1 80 ? 1.360 -1.952 -19.013 1.00 86.31 80 SER A O 1
ATOM 650 N N . ARG A 1 81 ? 1.539 -1.108 -21.086 1.00 88.00 81 ARG A N 1
ATOM 651 C CA . ARG A 1 81 ? 0.113 -0.779 -21.217 1.00 88.00 81 ARG A CA 1
ATOM 652 C C . ARG A 1 81 ? -0.769 -2.029 -21.190 1.00 88.00 81 ARG A C 1
ATOM 654 O O . ARG A 1 81 ? -1.824 -2.012 -20.552 1.00 88.00 81 ARG A O 1
ATOM 661 N N . LYS A 1 82 ? -0.336 -3.117 -21.837 1.00 90.56 82 LYS A N 1
ATOM 662 C CA . LYS A 1 82 ? -1.034 -4.411 -21.789 1.00 90.56 82 LYS A CA 1
ATOM 663 C C . LYS A 1 82 ? -1.071 -4.977 -20.373 1.00 90.56 82 LYS A C 1
ATOM 665 O O . LYS A 1 82 ? -2.149 -5.340 -19.922 1.00 90.56 82 LYS A O 1
ATOM 670 N N . VAL A 1 83 ? 0.055 -4.984 -19.654 1.00 91.00 83 VAL A N 1
ATOM 671 C CA . VAL A 1 83 ? 0.112 -5.464 -18.261 1.00 91.00 83 VAL A CA 1
ATOM 672 C C . VAL A 1 83 ? -0.878 -4.701 -17.382 1.00 91.00 83 VAL A C 1
ATOM 674 O O . VAL A 1 83 ? -1.656 -5.335 -16.672 1.00 91.00 83 VAL A O 1
ATOM 677 N N . LEU A 1 84 ? -0.917 -3.367 -17.480 1.00 89.75 84 LEU A N 1
ATOM 678 C CA . LEU A 1 84 ? -1.865 -2.534 -16.729 1.00 89.75 84 LEU A CA 1
ATOM 679 C C . LEU A 1 84 ? -3.324 -2.819 -17.104 1.00 89.75 84 LEU A C 1
ATOM 681 O O . LEU A 1 84 ? -4.168 -2.971 -16.229 1.00 89.75 84 LEU A O 1
ATOM 685 N N . THR A 1 85 ? -3.631 -2.933 -18.397 1.00 92.81 85 THR A N 1
ATOM 686 C CA . THR A 1 85 ? -5.012 -3.173 -18.848 1.00 92.81 85 THR A CA 1
ATOM 687 C C . THR A 1 85 ? -5.498 -4.560 -18.422 1.00 92.81 85 THR A C 1
ATOM 689 O O . THR A 1 85 ? -6.594 -4.686 -17.883 1.00 92.81 85 THR A O 1
ATOM 692 N N . THR A 1 86 ? -4.673 -5.598 -18.594 1.00 92.50 86 THR A N 1
ATOM 693 C CA . THR A 1 86 ? -5.007 -6.971 -18.188 1.00 92.50 86 THR A CA 1
ATOM 694 C C . THR A 1 86 ? -5.192 -7.080 -16.681 1.00 92.50 86 THR A C 1
ATOM 696 O O . THR A 1 86 ? -6.133 -7.727 -16.233 1.00 92.50 86 THR A O 1
ATOM 699 N N . SER A 1 87 ? -4.335 -6.431 -15.891 1.00 91.81 87 SER A N 1
ATOM 700 C CA . SER A 1 87 ? -4.465 -6.450 -14.431 1.00 91.81 87 SER A CA 1
ATOM 701 C C . SER A 1 87 ? -5.682 -5.667 -13.932 1.00 91.81 87 SER A C 1
ATOM 703 O O . SER A 1 87 ? -6.353 -6.138 -13.019 1.00 91.81 87 SER A O 1
ATOM 705 N N . LEU A 1 88 ? -6.040 -4.544 -14.564 1.00 92.12 88 LEU A N 1
ATOM 706 C CA . LEU A 1 88 ? -7.288 -3.827 -14.271 1.00 92.12 88 LEU A CA 1
ATOM 707 C C . LEU A 1 88 ? -8.528 -4.668 -14.590 1.00 92.12 88 LEU A C 1
ATOM 709 O O . LEU A 1 88 ? -9.443 -4.750 -13.775 1.00 92.12 88 LEU A O 1
ATOM 713 N N . VAL A 1 89 ? -8.554 -5.321 -15.755 1.00 93.62 89 VAL A N 1
ATOM 714 C CA . VAL A 1 89 ? -9.651 -6.227 -16.121 1.00 93.62 89 VAL A CA 1
ATOM 715 C C . VAL A 1 89 ? -9.728 -7.375 -15.118 1.00 93.62 89 VAL A C 1
ATOM 717 O O . VAL A 1 89 ? -10.798 -7.632 -14.579 1.00 93.62 89 VAL A O 1
ATOM 720 N N . PHE A 1 90 ? -8.604 -8.015 -14.797 1.00 93.12 90 PHE A N 1
ATOM 721 C CA . PHE A 1 90 ? -8.561 -9.092 -13.811 1.00 93.12 90 PHE A CA 1
ATOM 722 C C . PHE A 1 90 ? -9.085 -8.650 -12.440 1.00 93.12 90 PHE A C 1
ATOM 724 O O . PHE A 1 90 ? -9.872 -9.372 -11.838 1.00 93.12 90 PHE A O 1
ATOM 731 N N . MET A 1 91 ? -8.733 -7.442 -11.987 1.00 91.25 91 MET A N 1
ATOM 732 C CA . MET A 1 91 ? -9.257 -6.870 -10.745 1.00 91.25 91 MET A CA 1
ATOM 733 C C . MET A 1 91 ? -10.789 -6.762 -10.767 1.00 91.25 91 MET A C 1
ATOM 735 O O . MET A 1 91 ? -11.444 -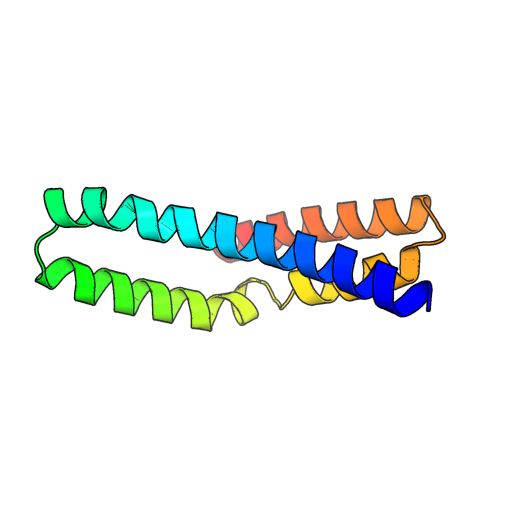7.167 -9.806 1.00 91.25 91 MET A O 1
ATOM 739 N N . LEU A 1 92 ? -11.371 -6.281 -11.872 1.00 91.94 92 LEU A N 1
ATOM 740 C CA . LEU A 1 92 ? -12.827 -6.227 -12.042 1.00 91.94 92 LEU A CA 1
ATOM 741 C C . LEU A 1 92 ? -13.448 -7.629 -12.015 1.00 91.94 92 LEU A C 1
ATOM 743 O O . LEU A 1 92 ? -14.434 -7.843 -11.319 1.00 91.94 92 LEU A O 1
ATOM 747 N N . TRP A 1 93 ? -12.852 -8.599 -12.711 1.00 92.44 93 TRP A N 1
ATOM 748 C CA . TRP A 1 93 ? -13.322 -9.987 -12.702 1.00 92.44 93 TRP A CA 1
ATOM 749 C C . TRP A 1 93 ? -13.284 -10.609 -11.305 1.00 92.44 93 TRP A C 1
ATOM 751 O O . TRP A 1 93 ? -14.267 -11.217 -10.888 1.00 92.44 93 TRP A O 1
ATOM 761 N N . THR A 1 94 ? -12.190 -10.426 -10.558 1.00 89.44 94 THR A N 1
ATOM 762 C CA . THR A 1 94 ? -12.102 -10.909 -9.173 1.00 89.44 94 THR A CA 1
ATOM 763 C C . THR A 1 94 ? -13.144 -10.243 -8.283 1.00 89.44 94 THR A C 1
ATOM 765 O O . THR A 1 94 ? -13.766 -10.920 -7.476 1.00 89.44 94 THR A O 1
ATOM 768 N N . PHE A 1 95 ? -13.408 -8.948 -8.473 1.00 88.19 95 PHE A N 1
ATOM 769 C CA . PHE A 1 95 ? -14.458 -8.256 -7.734 1.00 88.19 95 PHE A CA 1
ATOM 770 C C . PHE A 1 95 ? -15.836 -8.880 -7.992 1.00 88.19 95 PHE A C 1
ATOM 772 O O . PHE A 1 95 ? -16.528 -9.194 -7.035 1.00 88.19 95 PHE A O 1
ATOM 779 N N . PHE A 1 96 ? -16.204 -9.138 -9.252 1.00 90.50 96 PHE A N 1
ATOM 780 C CA . PHE A 1 96 ? -17.486 -9.775 -9.591 1.00 90.50 96 PHE A CA 1
ATOM 781 C C . PHE A 1 96 ? -17.604 -11.235 -9.140 1.00 90.50 96 PHE A C 1
ATOM 783 O O . PHE A 1 96 ? -18.713 -11.706 -8.932 1.00 90.50 96 PHE A O 1
ATOM 790 N N . LEU A 1 97 ? -16.494 -11.964 -9.023 1.00 89.31 97 LEU A N 1
ATOM 791 C CA . LEU A 1 97 ? -16.510 -13.359 -8.577 1.00 89.31 97 LEU A CA 1
ATOM 792 C C . LEU A 1 97 ? -16.761 -13.489 -7.067 1.00 89.31 97 LEU A C 1
ATOM 794 O O . LEU A 1 97 ? -17.330 -14.485 -6.630 1.00 89.31 97 LEU A O 1
ATOM 798 N N . PHE A 1 98 ? -16.306 -12.507 -6.283 1.00 84.88 98 PHE A N 1
ATOM 799 C CA . PHE A 1 98 ? -16.428 -12.492 -4.822 1.00 84.88 98 PHE A CA 1
ATOM 800 C C . PHE A 1 98 ? -17.571 -11.605 -4.292 1.00 84.88 98 PHE A C 1
ATOM 802 O O . PHE A 1 98 ? -17.793 -11.601 -3.080 1.00 84.88 98 PHE A O 1
ATOM 809 N N . LEU A 1 99 ? -18.261 -10.860 -5.165 1.00 80.25 99 LEU A N 1
ATOM 810 C CA . LEU A 1 99 ? -19.466 -10.079 -4.854 1.00 80.25 99 LEU A CA 1
ATOM 811 C C . LEU A 1 99 ? -20.722 -10.955 -4.947 1.00 80.25 99 LEU A C 1
ATOM 813 O O . LEU A 1 99 ? -21.564 -10.845 -4.029 1.00 80.25 99 LEU A O 1
#

pLDDT: mean 87.81, std 5.36, range [62.16, 94.56]

Foldseek 3Di:
DVVVVVVVVVVVVVVCVVVVVVVVVVVCVVVCPVPDDPVVVVVVVVVVVVCVVCVCVLLVVLVVVLVVQCVVCVVPPVSNVVSVVVSVVSVVVSVVVVD